Protein AF-A0AAJ4XF70-F1 (afdb_monomer)

Sequence (58 aa):
MNEYSKLDVRAFVSRYAVWIARTRSKEEAIEYAEKVLKDNPIILNLVLGDIQEVVDKK

Foldseek 3Di:
DDPPVVVVLLVVLLVVLLVCCVPPNNVVSLVSLCVSCVVPVVSSVVSNVSSVVSNVVD

pLDDT: mean 80.23, std 12.8, range [40.34, 91.94]

Secondary structure (DSSP, 8-state):
--SHHHHHHHHHHHHHHHHHHHHS-HHHHHHHHHHHSTT-HHHHHHHHHHHHHHHHT-

Mean predicted aligned error: 6.21 Å

Structure (mmCIF, N/CA/C/O backbone):
data_AF-A0AAJ4XF70-F1
#
_entry.id   AF-A0AAJ4XF70-F1
#
loop_
_atom_site.group_PDB
_atom_site.id
_atom_site.type_symbol
_atom_site.label_atom_id
_atom_site.label_alt_id
_atom_site.label_comp_id
_atom_site.label_asym_id
_atom_site.label_entity_id
_atom_site.label_seq_id
_atom_site.pdbx_PDB_ins_code
_atom_site.Cartn_x
_atom_site.Cartn_y
_atom_site.Cartn_z
_atom_site.occupancy
_atom_site.B_iso_or_equiv
_atom_site.auth_seq_id
_atom_site.auth_comp_id
_atom_site.auth_asym_id
_atom_site.auth_atom_id
_atom_site.pdbx_PDB_model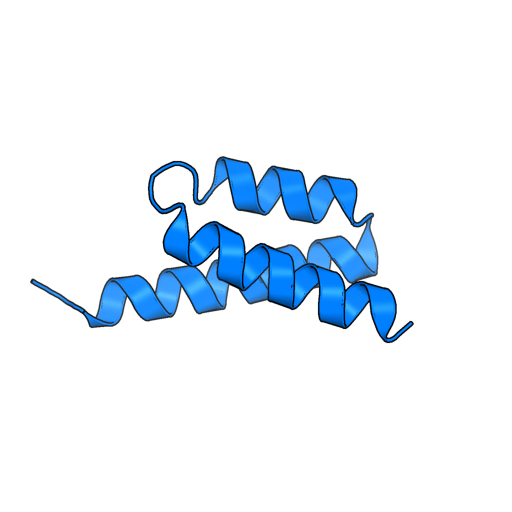_num
ATOM 1 N N . MET A 1 1 ? 14.571 -7.831 -20.109 1.00 40.34 1 MET A N 1
ATOM 2 C CA . MET A 1 1 ? 14.517 -8.232 -18.686 1.00 40.34 1 MET A CA 1
ATOM 3 C C . MET A 1 1 ? 13.145 -7.844 -18.135 1.00 40.34 1 MET A C 1
ATOM 5 O O . MET A 1 1 ? 12.885 -6.665 -17.956 1.00 40.34 1 MET A O 1
ATOM 9 N N . ASN A 1 2 ? 12.274 -8.852 -18.011 1.00 44.72 2 ASN A N 1
ATOM 10 C CA . ASN A 1 2 ? 10.989 -8.970 -17.300 1.00 44.72 2 ASN A CA 1
ATOM 11 C C . ASN A 1 2 ? 10.197 -7.705 -16.914 1.00 44.72 2 ASN A C 1
ATOM 13 O O . ASN A 1 2 ? 10.247 -7.251 -15.774 1.00 44.72 2 ASN A O 1
ATOM 17 N N . GLU A 1 3 ? 9.323 -7.248 -17.812 1.00 49.41 3 GLU A N 1
ATOM 18 C CA . GLU A 1 3 ? 8.204 -6.354 -17.465 1.00 49.41 3 GLU A CA 1
ATOM 19 C C . GLU A 1 3 ? 7.172 -7.019 -16.530 1.00 49.41 3 GLU A C 1
ATOM 21 O O . GLU A 1 3 ? 6.495 -6.330 -15.771 1.00 49.41 3 GLU A O 1
ATOM 26 N N . TYR A 1 4 ? 7.124 -8.356 -16.495 1.00 48.62 4 TYR A N 1
ATOM 27 C CA . TYR A 1 4 ? 6.237 -9.127 -15.617 1.00 48.62 4 TYR A CA 1
ATOM 28 C C . TYR A 1 4 ? 6.512 -8.901 -14.120 1.00 48.62 4 TYR A C 1
ATOM 30 O O . TYR A 1 4 ? 5.579 -8.762 -13.339 1.00 48.62 4 TYR A O 1
ATOM 38 N N . SER A 1 5 ? 7.775 -8.739 -13.708 1.00 56.06 5 SER A N 1
ATOM 39 C CA . SER A 1 5 ? 8.118 -8.598 -12.283 1.00 56.06 5 SER A CA 1
ATOM 40 C C . SER A 1 5 ? 7.635 -7.284 -11.654 1.00 56.06 5 SER A C 1
ATOM 42 O O . SER A 1 5 ? 7.454 -7.221 -10.442 1.00 56.06 5 SER A O 1
ATOM 44 N N . LYS A 1 6 ? 7.407 -6.227 -12.445 1.00 54.78 6 LYS A N 1
ATOM 45 C CA . LYS A 1 6 ? 6.947 -4.927 -11.919 1.00 54.78 6 LYS A CA 1
ATOM 46 C C . LYS A 1 6 ? 5.448 -4.919 -11.607 1.00 54.78 6 LYS A C 1
ATOM 48 O O . LYS A 1 6 ? 5.026 -4.250 -10.663 1.00 54.78 6 LYS A O 1
ATOM 53 N N . LEU A 1 7 ? 4.654 -5.664 -12.379 1.00 58.97 7 LEU A N 1
ATOM 54 C CA . LEU A 1 7 ? 3.206 -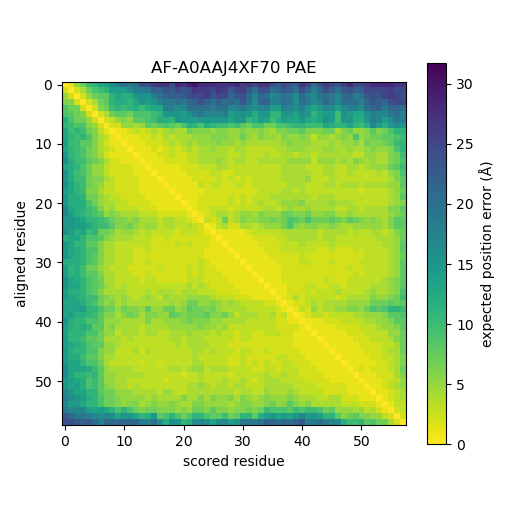5.780 -12.178 1.00 58.97 7 LEU A CA 1
ATOM 55 C C . LEU A 1 7 ? 2.871 -6.613 -10.935 1.00 58.97 7 LEU A C 1
ATOM 57 O O . LEU A 1 7 ? 1.998 -6.212 -10.162 1.00 58.97 7 LEU A O 1
ATOM 61 N N . ASP A 1 8 ? 3.609 -7.699 -10.691 1.00 67.69 8 ASP A N 1
ATOM 62 C CA . ASP A 1 8 ? 3.439 -8.527 -9.490 1.00 67.69 8 ASP A CA 1
ATOM 63 C C . ASP A 1 8 ? 3.737 -7.757 -8.199 1.00 67.69 8 ASP A C 1
ATOM 65 O O . ASP A 1 8 ? 2.963 -7.828 -7.243 1.00 67.69 8 ASP A O 1
ATOM 69 N N . VAL A 1 9 ? 4.809 -6.955 -8.175 1.00 73.62 9 VAL A N 1
ATOM 70 C CA . VAL A 1 9 ? 5.169 -6.158 -6.990 1.00 73.62 9 VAL A CA 1
ATOM 71 C C . VAL A 1 9 ? 4.082 -5.135 -6.670 1.00 73.62 9 VAL A C 1
ATOM 73 O O . VAL A 1 9 ? 3.685 -5.019 -5.512 1.00 73.62 9 VAL A O 1
ATOM 76 N N . ARG A 1 10 ? 3.531 -4.443 -7.677 1.00 79.69 10 ARG A N 1
ATOM 77 C CA . ARG A 1 10 ? 2.405 -3.526 -7.448 1.00 79.69 10 ARG A CA 1
ATOM 78 C C . ARG A 1 10 ? 1.209 -4.263 -6.854 1.00 79.69 10 ARG A C 1
ATOM 80 O O . ARG A 1 10 ? 0.694 -3.843 -5.825 1.00 79.69 10 ARG A O 1
ATOM 87 N N . ALA A 1 11 ? 0.761 -5.344 -7.492 1.00 80.69 11 ALA A N 1
ATOM 88 C CA . ALA A 1 11 ? -0.433 -6.067 -7.061 1.00 80.69 11 ALA A CA 1
ATOM 89 C C . ALA A 1 11 ? -0.280 -6.640 -5.643 1.00 80.69 11 ALA A C 1
ATOM 91 O O . ALA A 1 11 ? -1.229 -6.614 -4.854 1.00 80.69 11 ALA A O 1
ATOM 92 N N . PHE A 1 12 ? 0.918 -7.121 -5.309 1.00 83.31 12 PHE A N 1
ATOM 93 C CA . PHE A 1 12 ? 1.239 -7.644 -3.989 1.00 83.31 12 PHE A CA 1
ATOM 94 C C . PHE A 1 12 ? 1.216 -6.546 -2.920 1.00 83.31 12 PHE A C 1
ATOM 96 O O . PHE A 1 12 ? 0.509 -6.677 -1.917 1.00 83.31 12 PHE A O 1
ATOM 103 N N . VAL A 1 13 ? 1.922 -5.436 -3.160 1.00 85.00 13 VAL A N 1
ATOM 104 C CA . VAL A 1 13 ? 1.996 -4.324 -2.205 1.00 85.00 13 VAL A CA 1
ATOM 105 C C . VAL A 1 13 ? 0.639 -3.634 -2.067 1.00 85.00 13 VAL A C 1
ATOM 107 O O . VAL A 1 13 ? 0.219 -3.400 -0.938 1.00 85.00 13 VAL A O 1
ATOM 110 N N . SER A 1 14 ? -0.099 -3.404 -3.161 1.00 84.06 14 SER A N 1
ATOM 111 C CA . SER A 1 14 ? -1.465 -2.862 -3.105 1.00 84.06 14 SER A CA 1
ATOM 112 C C . SER A 1 14 ? -2.383 -3.743 -2.262 1.00 84.06 14 SER A C 1
ATOM 114 O O . SER A 1 14 ? -3.066 -3.227 -1.385 1.00 84.06 14 SER A O 1
ATOM 116 N N . ARG A 1 15 ? -2.393 -5.072 -2.451 1.00 86.69 15 ARG A N 1
ATOM 117 C CA . ARG A 1 15 ? -3.256 -5.968 -1.653 1.00 86.69 15 ARG A CA 1
ATOM 118 C C . ARG A 1 15 ? -2.932 -5.916 -0.166 1.00 86.69 15 ARG A C 1
ATOM 120 O O . ARG A 1 15 ? -3.854 -5.842 0.647 1.00 86.69 15 ARG A O 1
ATOM 127 N N . TYR A 1 16 ? -1.650 -5.962 0.187 1.00 86.81 16 TYR A N 1
A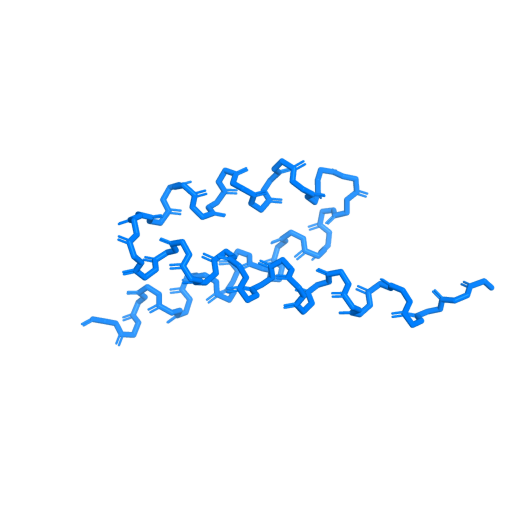TOM 128 C CA . TYR A 1 16 ? -1.248 -5.950 1.590 1.00 86.81 16 TYR A CA 1
ATOM 129 C C . TYR A 1 16 ? -1.473 -4.577 2.232 1.00 86.81 16 TYR A C 1
ATOM 131 O O . TYR A 1 16 ? -2.032 -4.501 3.321 1.00 86.81 16 TYR A O 1
ATOM 139 N N . ALA A 1 17 ? -1.147 -3.488 1.536 1.00 87.00 17 ALA A N 1
ATOM 140 C CA . ALA A 1 17 ? -1.375 -2.137 2.036 1.00 87.00 17 ALA A CA 1
ATOM 141 C C . ALA A 1 17 ? -2.872 -1.823 2.189 1.00 87.00 17 ALA A C 1
ATOM 14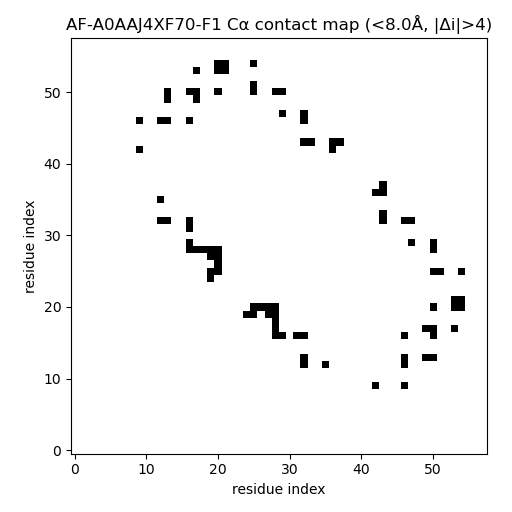3 O O . ALA A 1 17 ? -3.289 -1.282 3.209 1.00 87.00 17 ALA A O 1
ATOM 144 N N . VAL A 1 18 ? -3.710 -2.250 1.240 1.00 86.94 18 VAL A N 1
ATOM 145 C CA . VAL A 1 18 ? -5.175 -2.157 1.353 1.00 86.94 18 VAL A CA 1
ATOM 146 C C . VAL A 1 18 ? -5.697 -2.962 2.544 1.00 86.94 18 VAL A C 1
ATOM 148 O O . VAL A 1 18 ? -6.601 -2.509 3.248 1.00 86.94 18 VAL A O 1
ATOM 151 N N . TRP A 1 1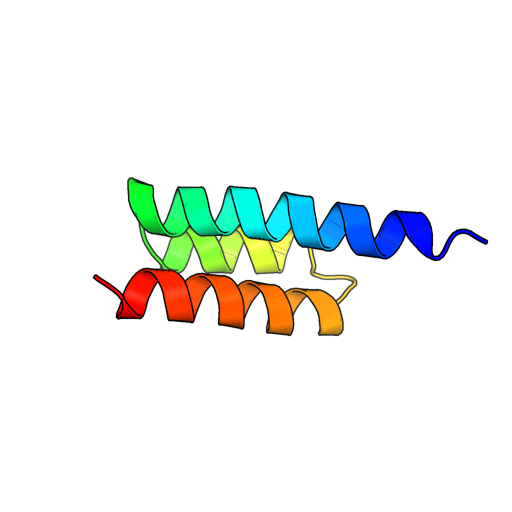9 ? -5.138 -4.147 2.798 1.00 88.69 19 TRP A N 1
ATOM 152 C CA . TRP A 1 19 ? -5.491 -4.930 3.979 1.00 88.69 19 TRP A CA 1
ATOM 153 C C . TRP A 1 19 ? -5.128 -4.188 5.271 1.00 88.69 19 TRP A C 1
ATOM 155 O O . TRP A 1 19 ? -6.001 -4.043 6.123 1.00 88.69 19 TRP A O 1
ATOM 165 N N . ILE A 1 20 ? -3.911 -3.637 5.379 1.00 87.44 20 ILE A N 1
ATOM 166 C CA . ILE A 1 20 ? -3.489 -2.817 6.530 1.00 87.44 20 ILE A CA 1
ATOM 167 C C . ILE A 1 20 ? -4.427 -1.620 6.718 1.00 87.44 20 ILE A C 1
ATOM 169 O O .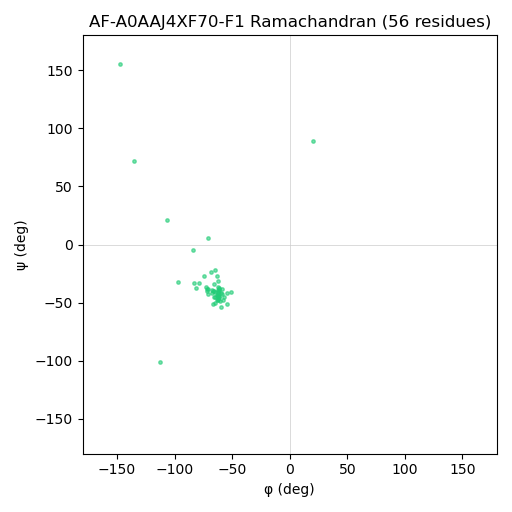 ILE A 1 20 ? -4.869 -1.361 7.834 1.00 87.44 20 ILE A O 1
ATOM 173 N N . ALA A 1 21 ? -4.778 -0.920 5.638 1.00 86.25 21 ALA A N 1
ATOM 174 C CA . ALA A 1 21 ? -5.654 0.247 5.700 1.00 86.25 21 ALA A CA 1
ATOM 175 C C . ALA A 1 21 ? -7.056 -0.100 6.229 1.00 86.25 21 ALA A C 1
ATOM 177 O O . ALA A 1 21 ? -7.701 0.724 6.874 1.00 86.25 21 ALA A O 1
ATOM 178 N N . ARG A 1 22 ? -7.530 -1.326 5.968 1.00 83.69 22 ARG A N 1
ATOM 179 C CA . ARG A 1 22 ? -8.829 -1.823 6.441 1.00 83.69 22 ARG A CA 1
ATOM 180 C C . ARG A 1 22 ? -8.798 -2.330 7.880 1.00 83.69 22 ARG A C 1
ATOM 182 O O . ARG A 1 22 ? -9.804 -2.173 8.572 1.00 83.69 22 ARG A O 1
ATOM 189 N N . THR A 1 23 ? -7.715 -2.989 8.290 1.00 86.12 23 THR A N 1
ATOM 190 C CA . THR A 1 23 ? -7.622 -3.696 9.58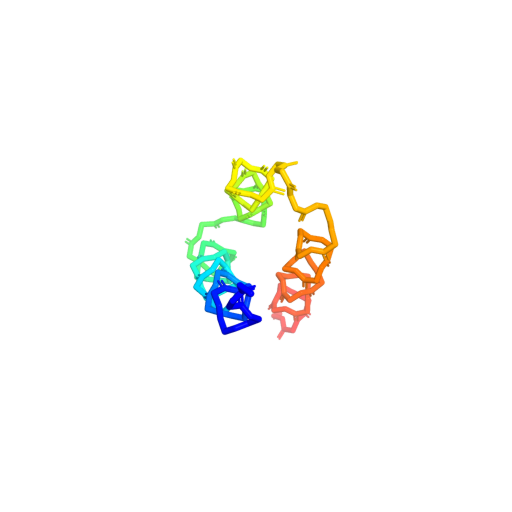1 1.00 86.12 23 THR A CA 1
ATOM 191 C C . THR A 1 23 ? -6.948 -2.888 10.679 1.00 86.12 23 THR A C 1
ATOM 193 O O . THR A 1 23 ? -7.294 -3.064 11.845 1.00 86.12 23 THR A O 1
ATOM 196 N N . ARG A 1 24 ? -5.991 -2.030 10.319 1.00 84.69 24 ARG A N 1
ATOM 197 C CA . ARG A 1 24 ? -5.217 -1.198 11.242 1.00 84.69 24 ARG A CA 1
ATOM 198 C C . ARG A 1 24 ? -5.579 0.270 11.024 1.00 84.69 24 ARG A C 1
ATOM 200 O O . ARG A 1 24 ? -6.641 0.700 11.460 1.00 84.69 24 ARG A O 1
ATOM 207 N N . SER A 1 25 ? -4.733 1.005 10.307 1.00 85.81 25 SER A N 1
ATOM 208 C CA . SER A 1 25 ? -4.885 2.432 10.032 1.00 85.81 25 SER A CA 1
ATOM 209 C C . SER A 1 25 ? -4.307 2.783 8.668 1.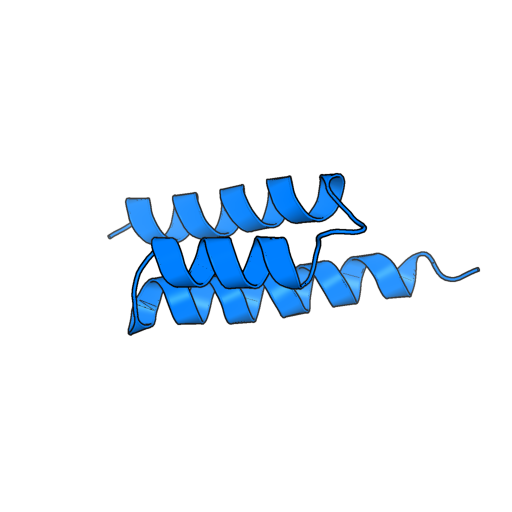00 85.81 25 SER A C 1
ATOM 211 O O . SER A 1 25 ? -3.387 2.129 8.171 1.00 85.81 25 SER A O 1
ATOM 213 N N . LYS A 1 26 ? -4.810 3.876 8.087 1.00 85.94 26 LYS A N 1
ATOM 214 C CA . LYS A 1 26 ? -4.282 4.459 6.846 1.00 85.94 26 LYS A CA 1
ATOM 215 C C . LYS A 1 26 ? -2.781 4.759 6.947 1.00 85.94 26 LYS A C 1
ATOM 217 O O . LYS A 1 26 ? -2.048 4.486 6.007 1.00 85.94 26 LYS A O 1
ATOM 222 N N . GLU A 1 27 ? -2.331 5.284 8.082 1.00 87.94 27 GLU A N 1
ATOM 223 C CA . GLU A 1 27 ? -0.930 5.661 8.310 1.00 87.94 27 GLU A CA 1
ATOM 224 C C . GLU A 1 27 ? 0.018 4.455 8.223 1.00 87.94 27 GLU A C 1
ATOM 226 O O . GLU A 1 27 ? 1.018 4.519 7.515 1.00 87.94 27 GLU A O 1
ATOM 231 N N . GLU A 1 28 ? -0.335 3.316 8.830 1.00 88.44 28 GLU A N 1
ATOM 232 C CA . GLU A 1 28 ? 0.475 2.091 8.727 1.00 88.44 28 GLU A CA 1
ATOM 233 C C . GLU A 1 28 ? 0.522 1.531 7.299 1.00 88.44 28 GLU A C 1
ATOM 235 O O . GLU A 1 28 ? 1.531 0.964 6.877 1.00 88.44 28 GLU A O 1
ATOM 240 N N . ALA A 1 29 ? -0.565 1.677 6.536 1.00 88.44 29 ALA A N 1
ATOM 241 C CA . ALA A 1 29 ? -0.604 1.235 5.146 1.00 88.44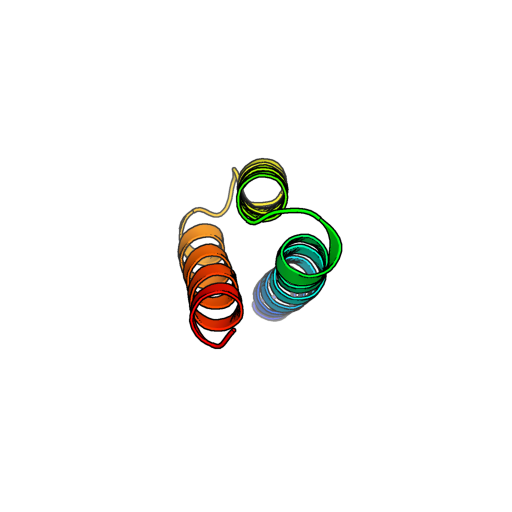 29 ALA A CA 1
ATOM 242 C C . ALA A 1 29 ? 0.327 2.071 4.258 1.00 88.44 29 ALA A C 1
ATOM 244 O O . ALA A 1 29 ? 0.998 1.522 3.381 1.00 88.44 29 ALA A O 1
ATOM 245 N N . ILE A 1 30 ? 0.377 3.383 4.511 1.00 89.50 30 ILE A N 1
ATOM 246 C CA . ILE A 1 30 ? 1.281 4.318 3.837 1.00 89.50 30 ILE A CA 1
ATOM 247 C C . ILE A 1 30 ? 2.729 3.981 4.196 1.00 89.50 30 ILE A C 1
ATOM 249 O O . ILE A 1 30 ? 3.527 3.761 3.288 1.00 89.50 30 ILE A O 1
ATOM 253 N N . GLU A 1 31 ? 3.046 3.828 5.485 1.00 91.94 31 GLU A N 1
ATOM 254 C CA . GLU A 1 31 ? 4.408 3.517 5.940 1.00 91.94 31 GLU A CA 1
ATOM 255 C C . GLU A 1 31 ? 4.920 2.193 5.345 1.00 91.94 31 GLU A C 1
ATOM 257 O O . GLU A 1 31 ? 6.061 2.100 4.879 1.00 91.94 31 GLU A O 1
ATOM 262 N N . TYR A 1 32 ? 4.064 1.166 5.286 1.00 89.31 32 TYR A N 1
ATOM 263 C CA . TYR A 1 32 ? 4.396 -0.092 4.619 1.00 89.31 32 TYR A CA 1
ATOM 264 C C . TYR A 1 32 ? 4.694 0.112 3.127 1.00 89.31 32 TYR A C 1
ATOM 266 O O . TYR A 1 32 ? 5.709 -0.385 2.630 1.00 89.31 32 TYR A O 1
ATOM 274 N N . ALA A 1 33 ? 3.832 0.840 2.411 1.00 88.38 33 ALA A N 1
ATOM 275 C CA . ALA A 1 33 ? 4.015 1.090 0.986 1.00 88.38 33 ALA A CA 1
ATOM 276 C C . ALA A 1 33 ? 5.306 1.879 0.717 1.00 88.38 33 ALA A C 1
ATOM 278 O O . ALA A 1 33 ? 6.078 1.488 -0.159 1.00 88.38 33 ALA A O 1
ATOM 279 N N . GLU A 1 34 ? 5.590 2.921 1.501 1.00 89.62 34 GLU A N 1
ATOM 280 C CA . GLU A 1 34 ? 6.815 3.724 1.394 1.00 89.62 34 GLU A CA 1
ATOM 281 C C . GLU A 1 34 ? 8.073 2.896 1.664 1.00 89.62 34 GLU A C 1
ATOM 283 O O . GLU A 1 34 ? 9.065 3.007 0.940 1.00 89.62 34 GLU A O 1
ATOM 288 N N . LYS A 1 35 ? 8.030 2.011 2.667 1.00 90.56 35 LYS A N 1
ATOM 289 C CA . LYS A 1 35 ? 9.159 1.141 3.010 1.00 90.56 35 LYS A CA 1
ATOM 290 C C . LYS A 1 35 ? 9.455 0.113 1.921 1.00 90.56 35 LYS A C 1
ATOM 292 O O . LYS A 1 35 ? 10.624 -0.158 1.650 1.00 90.56 35 LYS A O 1
ATOM 297 N N . VAL A 1 36 ? 8.421 -0.468 1.310 1.00 86.88 36 VAL A N 1
ATOM 298 C CA . VAL A 1 36 ? 8.576 -1.524 0.293 1.00 86.88 36 VAL A CA 1
ATOM 299 C C . VAL A 1 36 ? 8.860 -0.952 -1.097 1.00 86.88 36 VAL A C 1
ATOM 301 O O . VAL A 1 36 ? 9.599 -1.555 -1.872 1.00 86.88 36 VAL A O 1
ATOM 304 N N . LEU A 1 37 ? 8.304 0.216 -1.422 1.00 85.56 37 LEU A N 1
ATOM 305 C CA . LEU A 1 37 ? 8.393 0.830 -2.751 1.00 85.56 37 LEU A CA 1
ATOM 306 C C . LEU A 1 37 ? 9.338 2.034 -2.801 1.00 85.56 37 LEU A C 1
ATOM 308 O O . LEU A 1 37 ? 9.260 2.829 -3.737 1.00 85.56 37 LEU A O 1
ATOM 312 N N . LYS A 1 38 ? 10.266 2.147 -1.844 1.00 84.25 38 LYS A N 1
ATOM 313 C CA . LYS A 1 38 ? 11.265 3.224 -1.781 1.00 84.25 38 LYS A CA 1
ATOM 314 C C . LYS A 1 38 ? 12.028 3.409 -3.098 1.00 84.25 38 LYS A C 1
ATOM 316 O O . LYS A 1 38 ? 12.244 4.534 -3.536 1.00 84.25 38 LYS A O 1
ATOM 321 N N . ASP A 1 39 ? 12.384 2.305 -3.753 1.00 82.62 39 ASP A N 1
ATOM 322 C CA . ASP A 1 39 ? 13.110 2.304 -5.028 1.00 82.62 39 ASP A CA 1
ATOM 323 C C . ASP A 1 39 ? 12.195 2.471 -6.259 1.00 82.62 39 ASP A C 1
ATOM 325 O O . ASP A 1 39 ? 12.673 2.554 -7.390 1.00 82.62 39 ASP A O 1
ATOM 329 N N . ASN A 1 40 ? 10.869 2.509 -6.070 1.00 83.25 40 ASN A N 1
ATOM 330 C CA . ASN A 1 40 ? 9.871 2.559 -7.142 1.00 83.25 40 ASN A CA 1
ATOM 331 C C . ASN A 1 40 ? 8.762 3.595 -6.846 1.00 83.25 40 ASN A C 1
ATOM 333 O O . ASN A 1 40 ? 7.605 3.219 -6.626 1.00 83.25 40 ASN A O 1
ATOM 337 N N . PRO A 1 41 ? 9.067 4.907 -6.924 1.00 83.69 41 PRO A N 1
ATOM 338 C CA . PRO A 1 41 ? 8.124 5.978 -6.577 1.00 83.69 41 PRO A CA 1
ATOM 339 C C . PRO A 1 41 ? 6.871 6.013 -7.471 1.00 83.69 41 PRO A C 1
ATOM 341 O O . PRO A 1 41 ? 5.801 6.436 -7.039 1.00 83.69 41 PRO A O 1
ATOM 344 N N . ILE A 1 42 ? 6.975 5.525 -8.712 1.00 85.44 42 ILE A N 1
ATOM 345 C CA . ILE A 1 42 ? 5.834 5.412 -9.635 1.00 85.44 42 ILE A CA 1
ATOM 346 C C . ILE A 1 42 ? 4.804 4.415 -9.091 1.00 85.44 42 ILE A C 1
ATOM 348 O O . ILE A 1 42 ? 3.607 4.691 -9.087 1.00 85.44 42 ILE A O 1
ATOM 352 N N . ILE A 1 43 ? 5.271 3.257 -8.614 1.00 83.62 43 ILE A N 1
ATOM 353 C CA . ILE A 1 43 ? 4.398 2.220 -8.059 1.00 83.62 43 ILE A CA 1
ATOM 354 C C . ILE A 1 43 ? 3.845 2.686 -6.713 1.00 83.62 43 ILE A C 1
ATOM 356 O O . ILE A 1 43 ? 2.662 2.486 -6.454 1.00 83.62 43 ILE A O 1
ATOM 360 N N . LEU A 1 44 ? 4.661 3.370 -5.903 1.00 87.50 44 LEU A N 1
ATOM 361 C CA . LEU A 1 44 ? 4.236 3.945 -4.627 1.00 87.50 44 LEU A CA 1
ATOM 362 C C . LEU A 1 44 ? 3.018 4.859 -4.793 1.00 87.50 44 LEU A C 1
ATOM 364 O O . LEU A 1 44 ? 2.011 4.637 -4.132 1.00 87.50 44 LEU A O 1
ATOM 368 N N . ASN A 1 45 ? 3.058 5.814 -5.725 1.00 88.44 45 ASN A N 1
ATOM 369 C CA . ASN A 1 45 ? 1.924 6.712 -5.971 1.00 88.44 45 ASN A CA 1
ATOM 370 C C . ASN A 1 45 ? 0.641 5.967 -6.367 1.00 88.44 45 ASN A C 1
ATOM 372 O O . ASN A 1 45 ? -0.445 6.337 -5.926 1.00 88.44 45 ASN A O 1
ATOM 376 N N . LEU A 1 46 ? 0.755 4.900 -7.165 1.00 87.50 46 LEU A N 1
ATOM 377 C CA . LEU A 1 46 ? -0.399 4.078 -7.534 1.00 87.50 46 LEU A CA 1
ATOM 378 C C . LEU A 1 46 ? -0.988 3.361 -6.313 1.00 87.50 46 LEU A C 1
ATOM 380 O O . LEU A 1 46 ? -2.200 3.385 -6.122 1.00 87.50 46 LEU A O 1
ATOM 384 N N . VAL A 1 47 ? -0.134 2.773 -5.469 1.00 86.62 47 VAL A N 1
ATOM 385 C CA . VAL A 1 47 ? -0.557 2.081 -4.242 1.00 86.62 47 VAL A CA 1
ATOM 386 C C . VAL A 1 47 ? -1.173 3.050 -3.231 1.00 86.62 47 VAL A C 1
ATOM 388 O O . VAL A 1 47 ? -2.180 2.721 -2.612 1.00 86.62 47 VAL A O 1
ATOM 391 N N . LEU A 1 48 ? -0.621 4.255 -3.079 1.00 88.06 48 LEU A N 1
ATOM 392 C CA . LEU A 1 48 ? -1.195 5.293 -2.218 1.00 88.06 48 LEU A CA 1
ATOM 393 C C . LEU A 1 48 ? -2.594 5.711 -2.692 1.00 88.06 48 LEU A C 1
ATOM 395 O O . LEU A 1 48 ? -3.488 5.892 -1.865 1.00 88.06 48 LEU A O 1
ATOM 399 N N . GLY A 1 49 ? -2.801 5.798 -4.010 1.00 86.94 49 GLY A N 1
ATOM 400 C CA . GLY A 1 49 ? -4.121 6.008 -4.606 1.00 86.94 49 GLY A CA 1
ATOM 401 C C . GLY A 1 49 ? -5.097 4.869 -4.295 1.00 86.94 49 GLY A C 1
ATOM 402 O O . GLY A 1 49 ? -6.208 5.132 -3.840 1.00 86.94 49 GLY A O 1
ATOM 403 N N . ASP A 1 50 ? -4.658 3.614 -4.452 1.00 85.19 50 ASP A N 1
ATOM 404 C CA . ASP A 1 50 ? -5.454 2.425 -4.106 1.00 85.19 50 ASP A CA 1
ATOM 405 C C . ASP A 1 50 ? -5.853 2.428 -2.609 1.00 85.19 50 ASP A C 1
ATOM 407 O O . ASP A 1 50 ? -7.002 2.149 -2.263 1.00 85.19 50 ASP A O 1
ATOM 411 N N . ILE A 1 51 ? -4.929 2.784 -1.705 1.00 85.94 51 ILE A N 1
ATOM 412 C CA . ILE A 1 51 ? -5.200 2.900 -0.260 1.00 85.94 51 ILE A CA 1
ATOM 413 C C . ILE A 1 51 ? -6.238 3.995 0.011 1.00 85.94 51 ILE A C 1
ATOM 415 O O . ILE A 1 51 ? -7.190 3.763 0.757 1.00 85.94 51 ILE A O 1
ATOM 419 N N . GLN A 1 52 ? -6.064 5.180 -0.580 1.00 85.94 52 GLN A N 1
ATOM 420 C CA . GLN A 1 52 ? -6.968 6.312 -0.389 1.00 85.94 52 GLN A CA 1
ATOM 421 C C . GLN A 1 52 ? -8.388 5.986 -0.866 1.00 85.94 52 GLN A C 1
ATOM 423 O O . GLN A 1 52 ? -9.332 6.256 -0.128 1.00 85.94 52 GLN A O 1
ATOM 428 N N . GLU A 1 53 ? -8.544 5.367 -2.041 1.00 87.19 53 GLU A N 1
ATOM 429 C CA . GLU A 1 53 ? -9.860 4.985 -2.575 1.00 87.19 53 GLU A CA 1
ATOM 430 C C . GLU A 1 53 ? -10.580 3.993 -1.650 1.00 87.19 53 GLU A C 1
ATOM 432 O O . GLU A 1 53 ? -11.791 4.079 -1.446 1.00 87.19 53 GLU A O 1
ATOM 437 N N . VAL A 1 54 ? -9.840 3.055 -1.053 1.00 82.88 54 VAL A N 1
ATOM 438 C CA . VAL A 1 54 ? -10.424 2.078 -0.127 1.00 82.88 54 VAL A CA 1
ATOM 439 C C . VAL A 1 54 ? -10.809 2.701 1.213 1.00 82.88 54 VAL A C 1
ATOM 441 O O . VAL A 1 54 ? -11.811 2.287 1.795 1.00 82.88 54 VAL A O 1
ATOM 444 N N . VAL A 1 55 ? -10.023 3.653 1.716 1.00 80.38 55 VAL A N 1
ATOM 445 C CA . VAL A 1 55 ? -10.316 4.341 2.982 1.00 80.38 55 VAL A CA 1
ATOM 446 C C . VAL A 1 55 ? -11.494 5.305 2.830 1.00 80.38 55 VAL A C 1
ATOM 448 O O . VAL A 1 55 ? -12.310 5.382 3.739 1.00 80.38 55 VAL A O 1
ATOM 451 N N . ASP A 1 56 ? -11.596 6.002 1.696 1.00 78.12 56 ASP A N 1
ATOM 452 C CA . ASP A 1 56 ? -12.649 6.992 1.420 1.00 78.12 56 ASP A CA 1
ATOM 453 C C . ASP A 1 56 ? -14.014 6.349 1.107 1.00 78.12 56 ASP A C 1
ATOM 455 O O . ASP A 1 56 ? -15.059 6.912 1.406 1.00 78.12 56 ASP A O 1
ATOM 459 N N . LYS A 1 57 ? -14.025 5.117 0.577 1.00 67.00 57 LYS A N 1
ATOM 460 C CA . LYS A 1 57 ? -15.251 4.322 0.351 1.00 67.00 57 LYS A CA 1
ATOM 461 C C . LYS A 1 57 ? -15.927 3.794 1.632 1.00 67.00 57 LYS A C 1
ATOM 463 O O . LYS A 1 57 ? -16.853 2.986 1.514 1.00 67.00 57 LYS A O 1
ATOM 468 N N . LYS A 1 58 ? -15.458 4.167 2.824 1.00 53.03 58 LYS A N 1
ATOM 469 C CA . LYS A 1 58 ? -15.937 3.658 4.118 1.00 53.03 58 LYS A CA 1
ATOM 470 C C . LYS A 1 58 ? -16.772 4.703 4.848 1.00 53.03 58 LYS A C 1
ATOM 472 O O . LYS A 1 58 ? -17.811 4.292 5.407 1.00 53.03 58 LYS A O 1
#

Nearest PDB structures (foldseek):
  9hmf-assembly1_L  TM=6.841E-01  e=2.383E+00  Campylobacter jejuni
  4mal-assembly1_A  TM=5.536E-01  e=1.330E+00  Pseudomonas aeruginosa PAO1
  8b6h-assembly1_EG  TM=3.683E-01  e=7.652E+00  Tetrahymena thermophila SB210
  1wu0-assembly1_A  TM=3.444E-01  e=7.219E+00  Bacillus sp. PS3

Organism: NCBI:txid1010

Radius of gyration: 11.12 Å; Cα contacts (8 Å, |Δi|>4): 46; chains: 1; bounding box: 30×16×30 Å

Solvent-accessible surface area (backbone atoms only — not comparable to full-atom values): 3274 Å² total; per-residue (Å²): 137,69,75,66,61,60,55,54,52,45,56,52,50,36,54,52,25,41,48,35,37,73,74,71,37,60,66,60,17,49,52,50,42,52,69,75,26,64,94,37,63,72,55,34,56,53,36,52,50,56,37,48,56,60,60,71,76,109